Protein AF-A0A6M7XP86-F1 (afdb_monomer)

Radius of gyration: 26.56 Å; Cα contacts (8 Å, |Δi|>4): 144; chains: 1; bounding box: 104×29×24 Å

Solvent-accessible surface area (backbon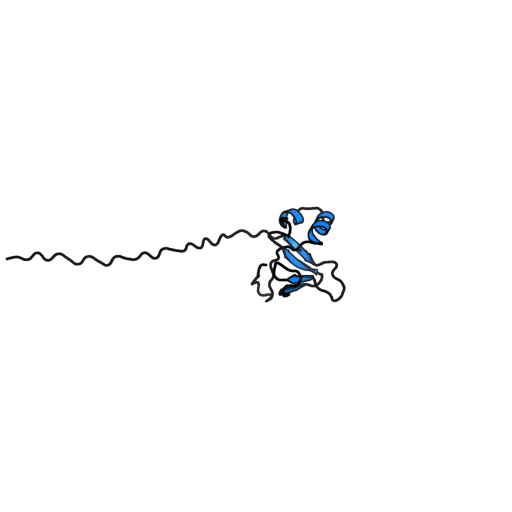e atoms only — not comparable to full-atom values): 7434 Å² total; per-residue (Å²): 141,81,89,81,88,81,77,94,77,80,93,83,86,91,77,94,73,87,77,86,74,73,73,75,79,67,82,77,70,66,43,82,43,66,40,68,91,57,60,90,96,45,54,56,69,41,44,39,70,94,42,97,83,39,64,72,70,43,74,40,44,65,71,41,73,40,48,33,30,66,45,24,66,93,78,42,48,42,66,68,40,68,76,43,60,69,71,58,32,54,65,61,49,74,86,44,58,64,35,41,58,42,46,80,80,75,74,80,66,61,45,77,75

Sequence (113 aa):
MTTVRSRIAATFAAASLTLVFAGQSHATVFAAWQVANVPFGDTLNVRKYPSGTSQKQAAHPNGTVLQITGRCTGGINVLEIANQPAWKQRQTVRYRWCEVWHDPAKNGAFVTG

pLDDT: mean 77.13, std 15.82, range [36.41, 94.88]

Foldseek 3Di:
DDDDDDDDDDDDDDDPDDDPPPPVPPVFDWDKDFDDDDDPPAFDFDADPDDPPHDTLDTHHGGDIWTFTADKPVGHGPVVLSPDPPVSNCVVPVPIDGKTFDDSPPPPPTDID

Secondary structure (DSSP, 8-state):
------------------------------EEEE---PPTT--EEEE-TT-TTSPEEEEE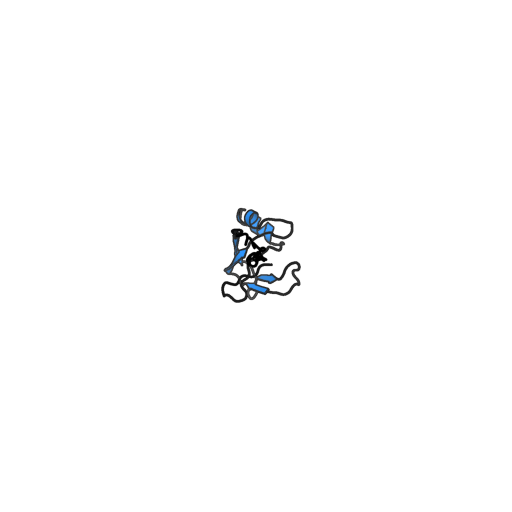-TTPEEEEEEEETTTEEHHHHHTS-HHHHHHHHTT--EEEEE-TTSSS--EE-

Nearest PDB structures (foldseek):
  6biq-assembly4_C  TM=8.344E-01  e=1.473E+00  Trichomonas vaginalis
  7aqh-assembly7_E  TM=7.523E-01  e=1.663E+00  Staphylococcus phage 2638A
  1ov3-assembly1_B  TM=5.645E-01  e=3.236E+00  Homo sapiens

Mean predicted aligned error: 12.68 Å

Structure (mmCIF, N/CA/C/O backbone):
data_AF-A0A6M7XP86-F1
#
_entry.id   AF-A0A6M7XP86-F1
#
loop_
_atom_site.group_PDB
_atom_site.id
_atom_site.type_symbol
_atom_site.label_atom_id
_atom_site.label_alt_id
_atom_site.label_comp_id
_atom_site.label_asym_id
_atom_site.label_entity_id
_atom_site.label_seq_id
_atom_site.pdbx_PDB_ins_code
_atom_site.Cartn_x
_atom_site.Cartn_y
_atom_site.Cartn_z
_atom_site.occupancy
_atom_site.B_iso_or_equiv
_atom_site.auth_seq_id
_atom_site.auth_comp_id
_atom_site.auth_asym_id
_atom_site.auth_atom_id
_atom_site.pdbx_PDB_model_num
ATOM 1 N N . MET A 1 1 ? 88.735 -3.314 -8.144 1.00 40.19 1 MET A N 1
ATOM 2 C CA . MET A 1 1 ? 88.349 -3.444 -6.720 1.00 40.19 1 MET A CA 1
ATOM 3 C C . MET A 1 1 ? 87.688 -2.129 -6.336 1.00 40.19 1 MET A C 1
ATOM 5 O O . MET A 1 1 ? 88.299 -1.109 -6.582 1.00 40.19 1 MET A O 1
ATOM 9 N N . THR A 1 2 ? 86.445 -2.034 -5.877 1.00 36.41 2 THR A N 1
ATOM 10 C CA . THR A 1 2 ? 85.590 -3.028 -5.227 1.00 36.41 2 THR A CA 1
ATOM 11 C C . THR A 1 2 ? 84.137 -2.597 -5.432 1.00 36.41 2 THR A C 1
ATOM 13 O O . THR A 1 2 ? 83.793 -1.427 -5.305 1.00 36.41 2 THR A O 1
ATOM 16 N N . THR A 1 3 ? 83.310 -3.567 -5.787 1.00 45.62 3 THR A N 1
ATOM 17 C CA . THR A 1 3 ? 81.854 -3.538 -5.925 1.00 45.62 3 THR A CA 1
ATOM 18 C C . THR A 1 3 ? 81.169 -3.010 -4.664 1.00 45.62 3 THR A C 1
ATOM 20 O O . THR A 1 3 ? 81.416 -3.527 -3.577 1.00 45.62 3 THR A O 1
ATOM 23 N N . VAL A 1 4 ? 80.219 -2.083 -4.809 1.00 52.50 4 VAL A N 1
ATOM 24 C CA . VAL A 1 4 ? 79.234 -1.793 -3.757 1.00 52.50 4 VAL A CA 1
ATOM 25 C C . VAL A 1 4 ? 77.887 -2.356 -4.203 1.00 52.50 4 VAL A C 1
ATOM 27 O O . VAL A 1 4 ? 77.194 -1.797 -5.048 1.00 52.50 4 VAL A O 1
ATOM 30 N N . ARG A 1 5 ? 77.553 -3.523 -3.642 1.00 56.88 5 ARG A N 1
ATOM 31 C CA . ARG A 1 5 ? 76.218 -4.132 -3.680 1.00 56.88 5 ARG A CA 1
ATOM 32 C C . ARG A 1 5 ? 75.275 -3.263 -2.850 1.00 56.88 5 ARG A C 1
ATOM 34 O O . ARG A 1 5 ? 75.507 -3.118 -1.651 1.00 56.88 5 ARG A O 1
ATOM 41 N N . SER A 1 6 ? 74.208 -2.745 -3.455 1.00 51.12 6 SER A N 1
ATOM 42 C CA . SER A 1 6 ? 73.108 -2.133 -2.705 1.00 51.12 6 SER A CA 1
ATOM 43 C C . SER A 1 6 ? 71.872 -3.026 -2.710 1.00 51.12 6 SER A C 1
ATOM 45 O O . SER A 1 6 ? 71.644 -3.818 -3.621 1.00 51.12 6 SER A O 1
ATOM 47 N N . ARG A 1 7 ? 71.170 -2.954 -1.587 1.00 54.22 7 ARG A N 1
ATOM 48 C CA . ARG A 1 7 ? 70.325 -3.978 -0.986 1.00 54.22 7 ARG A CA 1
ATOM 49 C C . ARG A 1 7 ? 68.908 -3.984 -1.560 1.00 54.22 7 ARG A C 1
ATOM 51 O O . ARG A 1 7 ? 68.389 -2.963 -1.991 1.00 54.22 7 ARG A O 1
ATOM 58 N N . ILE A 1 8 ? 68.306 -5.166 -1.474 1.00 59.19 8 ILE A N 1
ATOM 59 C CA . ILE A 1 8 ? 66.879 -5.470 -1.611 1.00 59.19 8 ILE A CA 1
ATOM 60 C C . ILE A 1 8 ? 66.038 -4.388 -0.915 1.00 59.19 8 ILE A C 1
ATOM 62 O O . ILE A 1 8 ? 66.238 -4.134 0.273 1.00 59.19 8 ILE A O 1
ATOM 66 N N . ALA A 1 9 ? 65.081 -3.799 -1.633 1.00 53.72 9 ALA A N 1
ATOM 67 C CA . ALA A 1 9 ? 64.008 -3.001 -1.051 1.00 53.72 9 ALA A CA 1
ATOM 68 C C . ALA A 1 9 ? 62.664 -3.540 -1.550 1.00 53.72 9 ALA A C 1
ATOM 70 O O . ALA A 1 9 ? 62.495 -3.867 -2.723 1.00 53.72 9 ALA A O 1
ATOM 71 N N . ALA A 1 10 ? 61.772 -3.719 -0.585 1.00 57.94 10 ALA A N 1
ATOM 72 C CA . ALA A 1 10 ? 60.601 -4.567 -0.616 1.00 57.94 10 ALA A CA 1
ATOM 73 C C . ALA A 1 10 ? 59.492 -4.107 -1.576 1.00 57.94 10 ALA A C 1
ATOM 75 O O . ALA A 1 10 ? 59.336 -2.931 -1.891 1.00 57.94 10 ALA A O 1
ATOM 76 N N . THR A 1 11 ? 58.703 -5.101 -1.974 1.00 53.88 11 THR A N 1
ATOM 77 C CA . THR A 1 11 ? 57.368 -5.054 -2.580 1.00 53.88 11 THR A CA 1
ATOM 78 C C . THR A 1 11 ? 56.502 -3.874 -2.130 1.00 53.88 11 THR A C 1
ATOM 80 O O . THR A 1 11 ? 56.149 -3.775 -0.955 1.00 53.88 11 THR A O 1
ATOM 83 N N . PHE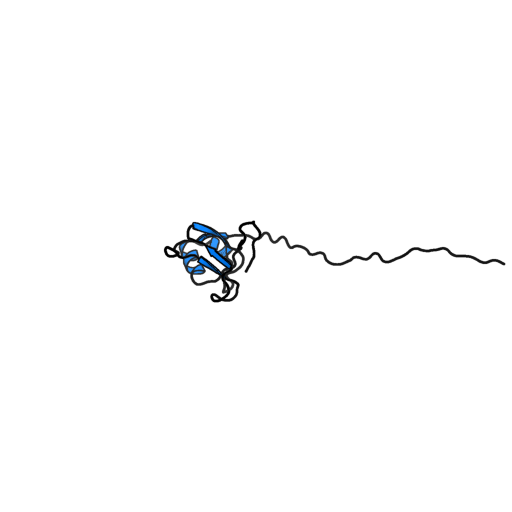 A 1 12 ? 56.051 -3.063 -3.087 1.00 54.19 12 PHE A N 1
ATOM 84 C CA . PHE A 1 12 ? 54.959 -2.107 -2.913 1.00 54.19 12 PHE A CA 1
ATOM 85 C C . PHE A 1 12 ? 53.822 -2.458 -3.872 1.00 54.19 12 PHE A C 1
ATOM 87 O O . PHE A 1 12 ? 54.021 -2.393 -5.080 1.00 54.19 12 PHE A O 1
ATOM 94 N N . ALA A 1 13 ? 52.657 -2.825 -3.324 1.00 51.50 13 ALA A N 1
ATOM 95 C CA . ALA A 1 13 ? 51.323 -2.410 -3.786 1.00 51.50 13 ALA A CA 1
ATOM 96 C C . ALA A 1 13 ? 50.228 -3.194 -3.033 1.00 51.50 13 ALA A C 1
ATOM 98 O O . ALA A 1 13 ? 49.585 -4.085 -3.581 1.00 51.50 13 ALA A O 1
ATOM 99 N N . ALA A 1 14 ? 49.998 -2.851 -1.764 1.00 59.94 14 ALA A N 1
ATOM 100 C CA . ALA A 1 14 ? 48.703 -3.087 -1.134 1.00 59.94 14 ALA A CA 1
ATOM 101 C C . ALA A 1 14 ? 47.910 -1.779 -1.231 1.00 59.94 14 ALA A C 1
ATOM 103 O O . ALA A 1 14 ? 48.180 -0.832 -0.497 1.00 59.94 14 ALA A O 1
ATOM 104 N N . ALA A 1 15 ? 46.969 -1.707 -2.170 1.00 54.59 15 ALA A N 1
ATOM 105 C CA . ALA A 1 15 ? 45.982 -0.634 -2.234 1.00 54.59 15 ALA A CA 1
ATOM 106 C C . ALA A 1 15 ? 44.635 -1.220 -2.671 1.00 54.59 15 ALA A C 1
ATOM 108 O O . ALA A 1 15 ? 44.143 -0.985 -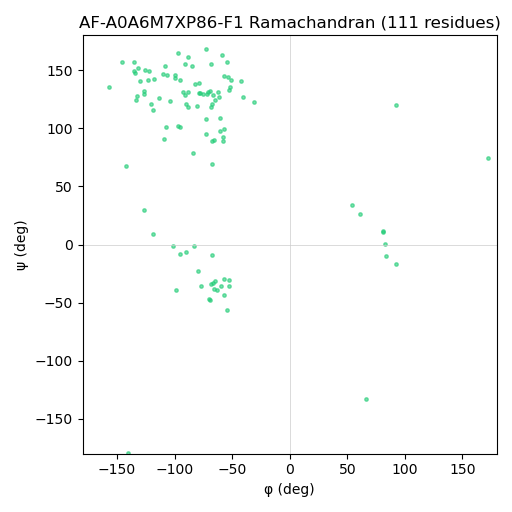3.770 1.00 54.59 15 ALA A O 1
ATOM 109 N N . SER A 1 16 ? 44.046 -2.031 -1.797 1.00 60.97 16 SER A N 1
ATOM 110 C CA . SER A 1 16 ? 42.624 -2.356 -1.832 1.00 60.97 16 SER A CA 1
ATOM 111 C C . SER A 1 16 ? 41.842 -1.125 -1.375 1.00 60.97 16 SER A C 1
ATOM 113 O O . SER A 1 16 ? 41.681 -0.885 -0.180 1.00 60.97 16 SER A O 1
ATOM 115 N N . LEU A 1 17 ? 41.391 -0.322 -2.334 1.00 61.12 17 LEU A N 1
ATOM 116 C CA . LEU A 1 17 ? 40.444 0.764 -2.123 1.00 61.12 17 LEU A CA 1
ATOM 117 C C . LEU A 1 17 ? 39.238 0.543 -3.029 1.00 61.12 17 LEU A C 1
ATOM 119 O O . LEU A 1 17 ? 39.398 0.193 -4.195 1.00 61.12 17 LEU A O 1
ATOM 123 N N . THR A 1 18 ? 38.066 0.855 -2.473 1.00 53.25 18 THR A N 1
ATOM 124 C CA . THR A 1 18 ? 36.709 0.844 -3.057 1.00 53.25 18 THR A CA 1
ATOM 125 C C . THR A 1 18 ? 35.985 -0.495 -2.823 1.00 53.25 18 THR A C 1
ATOM 127 O O . THR A 1 18 ? 36.484 -1.550 -3.177 1.00 53.25 18 THR A O 1
ATOM 130 N N . LEU A 1 19 ? 34.833 -0.568 -2.150 1.00 49.94 19 LEU A N 1
ATOM 131 C CA . LEU A 1 19 ? 33.786 0.426 -1.937 1.00 49.94 19 LEU A CA 1
ATOM 132 C C . LEU A 1 19 ? 33.364 0.498 -0.463 1.00 49.94 19 LEU A C 1
ATOM 134 O O . LEU A 1 19 ? 32.931 -0.493 0.125 1.00 49.94 19 LEU A O 1
ATOM 138 N N . VAL A 1 20 ? 33.375 1.710 0.095 1.00 52.16 20 VAL A N 1
ATOM 139 C CA . VAL A 1 20 ? 32.437 2.066 1.161 1.00 52.16 20 VAL A CA 1
ATOM 140 C C . VAL A 1 20 ? 31.054 2.042 0.513 1.00 52.16 20 VAL A C 1
ATOM 142 O O . VAL A 1 20 ? 30.588 3.041 -0.029 1.00 52.16 20 VAL A O 1
ATOM 145 N N . PHE A 1 21 ? 30.388 0.888 0.542 1.00 47.78 21 PHE A N 1
ATOM 146 C CA . PHE A 1 21 ? 28.937 0.910 0.593 1.00 47.78 21 PHE A CA 1
ATOM 147 C C . PHE A 1 21 ? 28.608 1.482 1.964 1.00 47.78 21 PHE A C 1
ATOM 149 O O . PHE A 1 21 ? 28.507 0.762 2.955 1.00 47.78 21 PHE A O 1
ATOM 156 N N . ALA A 1 22 ? 28.497 2.808 2.024 1.00 46.16 22 ALA A N 1
ATOM 157 C CA . ALA A 1 22 ? 27.657 3.442 3.012 1.00 46.16 22 ALA A CA 1
ATOM 158 C C . ALA A 1 22 ? 26.268 2.853 2.767 1.00 46.16 22 ALA A C 1
ATOM 160 O O . ALA A 1 22 ? 25.509 3.344 1.933 1.00 46.16 22 ALA A O 1
ATOM 161 N N . GLY A 1 23 ? 25.979 1.728 3.426 1.00 43.56 23 GLY A N 1
ATOM 162 C CA . GLY A 1 23 ? 24.624 1.295 3.670 1.00 43.56 23 GLY A CA 1
ATOM 163 C C . GLY A 1 23 ? 24.011 2.450 4.426 1.00 43.56 23 GLY A C 1
ATOM 164 O O . GLY A 1 23 ? 24.223 2.587 5.627 1.00 43.56 23 GLY A O 1
ATOM 165 N N . GLN A 1 24 ? 23.380 3.360 3.689 1.00 40.00 24 GLN A N 1
ATOM 166 C CA . GLN A 1 24 ? 22.590 4.409 4.278 1.00 40.00 24 GLN A CA 1
ATOM 167 C C . GLN A 1 24 ? 21.500 3.664 5.036 1.00 40.00 24 GLN A C 1
ATOM 169 O O . GLN A 1 24 ? 20.537 3.177 4.446 1.00 40.00 24 GLN A O 1
ATOM 174 N N . SER A 1 25 ? 21.703 3.498 6.338 1.00 42.19 25 SER A N 1
ATOM 175 C CA . SER A 1 25 ? 20.693 3.093 7.295 1.00 42.19 25 SER A CA 1
ATOM 176 C C . SER A 1 25 ? 19.692 4.239 7.380 1.00 42.19 25 SER A C 1
ATOM 178 O O . SER A 1 25 ? 19.622 4.979 8.357 1.00 42.19 25 SER A O 1
ATOM 180 N N . HIS A 1 26 ? 18.938 4.435 6.296 1.00 48.62 26 HIS A N 1
ATOM 181 C CA . HIS A 1 26 ? 17.721 5.218 6.327 1.00 48.62 26 HIS A CA 1
ATOM 182 C C . HIS A 1 26 ? 16.833 4.491 7.321 1.00 48.62 26 HIS A C 1
ATOM 184 O O . HIS A 1 26 ? 16.396 3.373 7.056 1.00 48.62 26 HIS A O 1
ATOM 190 N N . ALA A 1 27 ? 16.623 5.083 8.494 1.00 52.81 27 ALA A N 1
ATOM 191 C CA . ALA A 1 27 ? 15.545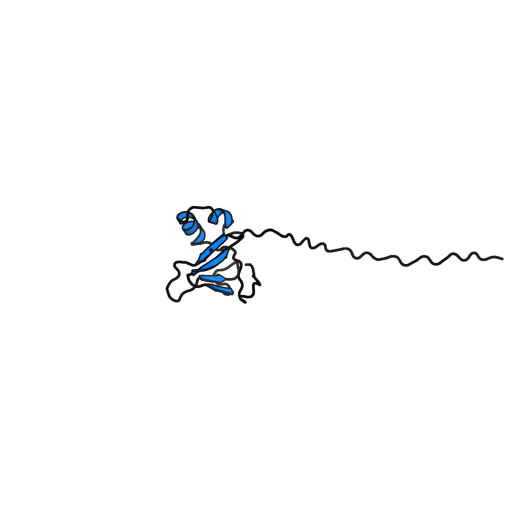 4.663 9.365 1.00 52.81 27 ALA A CA 1
ATOM 192 C C . ALA A 1 27 ? 14.258 4.797 8.543 1.00 52.81 27 ALA A C 1
ATOM 194 O O . ALA A 1 27 ? 13.756 5.900 8.322 1.00 52.81 27 ALA A O 1
ATOM 195 N N . THR A 1 28 ? 13.778 3.688 7.989 1.00 61.28 28 THR A N 1
ATOM 196 C CA . THR A 1 28 ? 12.553 3.677 7.204 1.00 61.28 28 THR A CA 1
ATOM 197 C C . THR A 1 28 ? 11.409 3.846 8.182 1.00 61.28 28 THR A C 1
ATOM 199 O O . THR A 1 28 ? 11.118 2.955 8.978 1.00 61.28 28 THR A O 1
ATOM 202 N N . VAL A 1 29 ? 10.790 5.021 8.169 1.00 72.25 29 VAL A N 1
ATOM 203 C CA . VAL A 1 29 ? 9.580 5.255 8.949 1.00 72.25 29 VAL A CA 1
ATOM 204 C C . VAL A 1 29 ? 8.430 4.547 8.233 1.00 72.25 29 VAL A C 1
ATOM 206 O O . VAL A 1 29 ? 8.246 4.697 7.019 1.00 72.25 29 VAL A O 1
ATOM 209 N N . PHE A 1 30 ? 7.674 3.757 8.990 1.00 78.81 30 PHE A N 1
ATOM 210 C CA . PHE A 1 30 ? 6.511 3.025 8.504 1.00 78.81 30 PHE A CA 1
ATOM 211 C C . PHE A 1 30 ? 5.232 3.616 9.073 1.00 78.81 30 PHE A C 1
ATOM 213 O O . PHE A 1 30 ? 5.189 4.055 10.223 1.00 78.81 30 PHE A O 1
ATOM 220 N N . ALA A 1 31 ? 4.172 3.561 8.276 1.00 83.31 31 ALA A N 1
ATOM 221 C CA . ALA A 1 31 ? 2.816 3.700 8.767 1.00 83.31 31 ALA A CA 1
ATOM 222 C C . ALA A 1 31 ? 2.160 2.316 8.792 1.00 83.31 31 ALA A C 1
ATOM 224 O O . ALA A 1 31 ? 2.072 1.644 7.761 1.00 83.31 31 ALA A O 1
ATOM 225 N N . ALA A 1 32 ? 1.670 1.906 9.962 1.00 85.69 32 ALA A N 1
ATOM 226 C CA . ALA A 1 32 ? 0.913 0.671 10.111 1.00 85.69 32 ALA A CA 1
ATOM 227 C C . ALA A 1 32 ? -0.546 0.895 9.685 1.00 85.69 32 ALA A C 1
ATOM 229 O O . ALA A 1 32 ? -1.243 1.725 10.267 1.00 85.69 32 ALA A O 1
ATOM 230 N N . TRP A 1 33 ? -1.008 0.171 8.664 1.00 85.50 33 TRP A N 1
ATOM 231 C CA . TRP A 1 33 ? -2.367 0.285 8.122 1.00 85.50 33 TRP A CA 1
ATOM 232 C C . TRP A 1 33 ? -3.045 -1.075 8.087 1.00 85.50 33 TRP A C 1
ATOM 234 O O . TRP A 1 33 ? -2.502 -2.033 7.546 1.00 85.50 33 TRP A O 1
ATOM 244 N N . GLN A 1 34 ? -4.260 -1.165 8.616 1.00 88.88 34 GLN A N 1
ATOM 245 C CA . GLN A 1 34 ? -5.035 -2.399 8.574 1.00 88.88 34 GLN A CA 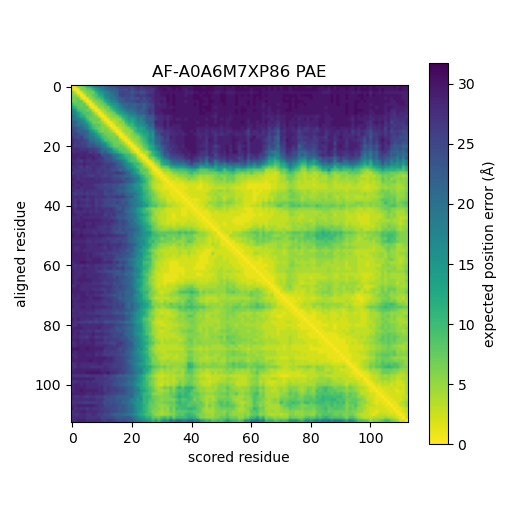1
ATOM 246 C C . GLN A 1 34 ? -5.863 -2.481 7.286 1.00 88.88 34 GLN A C 1
ATOM 248 O O . GLN A 1 34 ? -6.598 -1.553 6.945 1.00 88.88 34 GLN A O 1
ATOM 253 N N . VAL A 1 35 ? -5.791 -3.618 6.593 1.00 89.50 35 VAL A N 1
ATOM 254 C CA . VAL A 1 35 ? -6.674 -3.931 5.464 1.00 89.50 35 VAL A CA 1
ATOM 255 C C . VAL A 1 35 ? -8.108 -4.048 5.975 1.00 89.50 35 VAL A C 1
ATOM 257 O O . VAL A 1 35 ? -8.395 -4.838 6.877 1.00 89.50 35 VAL A O 1
ATOM 260 N N . ALA A 1 36 ? -9.011 -3.265 5.390 1.00 90.31 36 ALA A N 1
ATOM 261 C CA . ALA A 1 36 ? -10.416 -3.222 5.771 1.00 90.31 36 ALA A CA 1
ATOM 262 C C . ALA A 1 36 ? -11.318 -2.970 4.557 1.00 90.31 36 ALA A C 1
ATOM 264 O O . ALA A 1 36 ? -10.905 -2.347 3.578 1.00 90.31 36 ALA A O 1
ATOM 265 N N . ASN A 1 37 ? -12.588 -3.366 4.674 1.00 90.06 37 ASN A N 1
ATOM 266 C CA . ASN A 1 37 ? -13.638 -3.168 3.666 1.00 90.06 37 ASN A CA 1
ATOM 267 C C . ASN A 1 37 ? -13.372 -3.844 2.309 1.00 90.06 37 ASN A C 1
ATOM 269 O O . ASN A 1 37 ? -13.892 -3.396 1.288 1.00 90.06 37 ASN A O 1
ATOM 273 N N . VAL A 1 38 ? -12.582 -4.918 2.289 1.00 90.75 38 VAL A N 1
ATOM 274 C CA . VAL A 1 38 ? -12.511 -5.826 1.138 1.00 90.75 38 VAL A CA 1
ATOM 275 C C . VAL A 1 38 ? -13.740 -6.757 1.168 1.00 90.75 38 VAL A C 1
ATOM 277 O O . VAL A 1 38 ? -14.114 -7.173 2.271 1.00 90.75 38 VAL A O 1
ATOM 280 N N . PRO A 1 39 ? -14.395 -7.067 0.027 1.00 94.88 39 PRO A N 1
ATOM 281 C CA . PRO A 1 39 ? -15.526 -7.998 -0.016 1.00 94.88 39 PRO A CA 1
ATOM 282 C C . PRO A 1 39 ? -15.215 -9.369 0.601 1.00 94.88 39 PRO A C 1
ATOM 284 O O . PRO A 1 39 ? -14.060 -9.786 0.698 1.00 94.88 39 PRO A O 1
ATOM 287 N N . PHE A 1 40 ? -16.255 -10.084 1.033 1.00 92.38 40 PHE A N 1
ATOM 288 C CA . PHE A 1 40 ? -16.087 -11.428 1.585 1.00 92.38 40 PHE A CA 1
ATOM 289 C C . PHE A 1 40 ? -15.513 -12.382 0.527 1.00 92.38 40 PHE A C 1
ATOM 291 O O . PHE A 1 40 ? -16.011 -12.433 -0.593 1.00 92.38 40 PHE A O 1
ATOM 298 N N . GLY A 1 41 ? -14.473 -13.133 0.898 1.00 90.62 41 GLY A N 1
ATOM 299 C CA . GLY A 1 41 ? -13.739 -14.015 -0.016 1.00 90.62 41 GLY A CA 1
ATOM 300 C C . GLY A 1 41 ? -12.658 -13.315 -0.850 1.00 90.62 41 GLY A C 1
ATOM 301 O O . GLY A 1 41 ? -11.837 -14.004 -1.451 1.00 90.62 41 GLY A O 1
ATOM 302 N N . ASP A 1 42 ? -12.598 -11.980 -0.833 1.00 94.81 42 ASP A N 1
ATOM 303 C CA . ASP A 1 42 ? -11.596 -11.198 -1.558 1.00 94.81 42 ASP A CA 1
ATOM 304 C C . ASP A 1 42 ? -10.406 -10.785 -0.672 1.00 94.81 42 ASP A C 1
ATOM 306 O O . ASP A 1 42 ? -10.438 -10.810 0.562 1.00 94.81 42 ASP A O 1
ATOM 310 N N . THR A 1 43 ? -9.327 -10.348 -1.329 1.00 93.12 43 THR A N 1
ATOM 311 C CA . THR A 1 43 ? -8.095 -9.858 -0.692 1.00 93.12 43 THR A CA 1
ATOM 312 C C . THR A 1 43 ? -7.592 -8.576 -1.350 1.00 93.12 43 THR A C 1
ATOM 314 O O . THR A 1 43 ? -7.689 -8.420 -2.571 1.00 93.12 43 THR A O 1
ATOM 317 N N . LEU A 1 44 ? -6.943 -7.705 -0.576 1.00 89.19 44 LEU A N 1
ATOM 318 C CA . LEU A 1 44 ? -6.124 -6.627 -1.121 1.00 89.19 44 LEU A CA 1
ATOM 319 C C . LEU A 1 44 ? -4.877 -7.230 -1.785 1.00 89.19 44 LEU A C 1
ATOM 321 O O . LEU A 1 44 ? -4.069 -7.882 -1.126 1.00 89.19 44 LEU A O 1
ATOM 325 N N . ASN A 1 45 ? -4.720 -7.016 -3.091 1.00 89.44 45 ASN A N 1
ATOM 326 C CA . ASN A 1 45 ? -3.572 -7.524 -3.841 1.00 89.44 45 ASN A CA 1
ATOM 327 C C . ASN A 1 45 ? -2.443 -6.486 -3.852 1.00 89.44 45 ASN A C 1
ATOM 329 O O . ASN A 1 45 ? -2.668 -5.353 -4.278 1.00 89.44 45 ASN A O 1
ATOM 333 N N . VAL A 1 46 ? -1.231 -6.896 -3.481 1.00 87.06 46 VAL A N 1
ATOM 334 C CA . VAL A 1 46 ? -0.004 -6.117 -3.714 1.00 87.06 46 VAL A CA 1
ATOM 335 C C . VAL A 1 46 ? 0.590 -6.564 -5.041 1.00 87.06 46 VAL A C 1
ATOM 337 O O . VAL A 1 46 ? 0.709 -7.765 -5.310 1.00 87.06 46 VAL A O 1
ATOM 340 N N . ARG A 1 47 ? 0.934 -5.605 -5.898 1.00 87.62 47 ARG A N 1
ATOM 341 C CA . ARG A 1 47 ? 1.456 -5.859 -7.242 1.00 87.62 47 ARG A CA 1
ATOM 342 C C . ARG A 1 47 ? 2.699 -5.029 -7.481 1.00 87.62 47 ARG A C 1
ATOM 344 O O . ARG A 1 47 ? 2.805 -3.929 -6.956 1.00 87.62 47 ARG A O 1
ATOM 351 N N . LYS A 1 48 ? 3.564 -5.545 -8.349 1.00 85.00 48 LYS A N 1
ATOM 352 C CA . LYS A 1 48 ? 4.796 -4.873 -8.753 1.00 85.00 48 LYS A CA 1
ATOM 353 C C . LYS A 1 48 ? 4.505 -3.530 -9.439 1.00 85.00 48 LYS A C 1
ATOM 355 O O . LYS A 1 48 ? 3.766 -3.493 -10.431 1.00 85.00 48 LYS A O 1
ATOM 360 N N . TYR A 1 49 ? 5.119 -2.449 -8.964 1.00 76.62 49 TYR A N 1
ATOM 361 C CA . TYR A 1 49 ? 5.091 -1.140 -9.634 1.00 76.62 49 TYR A CA 1
ATOM 362 C C . TYR A 1 49 ? 5.563 -1.249 -11.110 1.00 76.62 49 TYR A C 1
ATOM 364 O O . TYR A 1 49 ? 6.460 -2.052 -11.388 1.00 76.62 49 TYR A O 1
ATOM 372 N N . PRO A 1 50 ? 5.008 -0.494 -12.093 1.00 77.94 50 PRO A N 1
ATOM 373 C CA . PRO A 1 50 ? 4.100 0.661 -11.980 1.00 77.94 50 PRO A CA 1
ATOM 374 C C . PRO A 1 50 ? 2.606 0.411 -12.225 1.00 77.94 50 PRO A C 1
ATOM 376 O O . PRO A 1 50 ? 1.826 1.359 -12.170 1.00 77.94 50 PRO A O 1
ATOM 379 N N . SER A 1 51 ? 2.183 -0.811 -12.558 1.00 77.31 51 SER A N 1
ATOM 380 C CA . SER A 1 51 ? 0.836 -1.048 -13.094 1.00 77.31 51 SER A CA 1
ATOM 381 C C . SER A 1 51 ? -0.028 -1.945 -12.216 1.00 77.31 51 SER A C 1
ATOM 383 O O . SER A 1 51 ? 0.409 -2.983 -11.724 1.00 77.31 51 SER A O 1
ATOM 385 N N . GLY A 1 52 ? -1.323 -1.625 -12.142 1.00 79.25 52 GLY A N 1
ATOM 386 C CA . GLY A 1 52 ? -2.327 -2.494 -11.519 1.00 79.25 52 GLY A CA 1
ATOM 387 C C . GLY A 1 52 ? -2.597 -3.803 -12.253 1.00 79.25 52 GLY A C 1
ATOM 388 O O . GLY A 1 52 ? -3.258 -4.685 -11.708 1.00 79.25 52 GLY A O 1
ATOM 389 N N . THR A 1 53 ? -2.054 -3.955 -13.459 1.00 85.44 53 THR A N 1
ATOM 390 C CA . THR A 1 53 ? -2.091 -5.211 -14.221 1.00 85.44 53 THR A CA 1
ATOM 391 C C . THR A 1 53 ? -0.833 -6.060 -14.033 1.00 85.44 53 THR A C 1
ATOM 393 O O . THR A 1 53 ? -0.832 -7.223 -14.430 1.00 85.44 53 THR A O 1
ATOM 396 N N . SER A 1 54 ? 0.207 -5.535 -13.370 1.00 87.31 54 SER A N 1
ATOM 397 C CA . SER A 1 54 ? 1.438 -6.271 -13.065 1.00 87.31 54 SER A CA 1
ATOM 398 C C . SER A 1 54 ? 1.182 -7.522 -12.223 1.00 87.31 54 SER A C 1
ATOM 400 O O . SER A 1 54 ? 0.149 -7.658 -11.561 1.00 87.31 54 SER A O 1
ATOM 402 N N . GLN A 1 55 ? 2.166 -8.422 -12.194 1.00 88.38 55 GLN A N 1
ATOM 403 C CA . GLN A 1 55 ? 2.129 -9.633 -11.377 1.00 88.38 55 GLN A CA 1
ATOM 404 C C . GLN A 1 55 ? 1.800 -9.328 -9.908 1.00 88.38 55 GLN A C 1
ATOM 406 O O . GLN A 1 55 ? 2.348 -8.399 -9.306 1.00 88.38 55 GLN A O 1
ATOM 411 N N . LYS A 1 56 ? 0.903 -10.141 -9.339 1.00 88.31 56 LYS A N 1
ATOM 412 C CA . LYS A 1 56 ? 0.600 -10.136 -7.906 1.00 88.31 56 LYS A CA 1
ATOM 413 C C . LYS A 1 56 ? 1.783 -10.735 -7.154 1.00 88.31 56 LYS A C 1
ATOM 415 O O . LYS A 1 56 ? 2.247 -11.807 -7.523 1.00 88.31 56 LYS A O 1
ATOM 420 N N . GLN A 1 57 ? 2.250 -10.037 -6.129 1.00 85.88 57 GLN A N 1
ATOM 421 C CA . GLN A 1 57 ? 3.275 -10.529 -5.206 1.00 85.88 57 GLN A CA 1
ATOM 422 C C . GLN A 1 57 ? 2.620 -11.053 -3.924 1.00 85.88 57 GLN A C 1
ATOM 424 O O . GLN A 1 57 ? 2.974 -12.120 -3.437 1.00 85.88 57 GLN A O 1
ATOM 429 N N . ALA A 1 58 ? 1.582 -10.350 -3.457 1.00 87.56 58 ALA A N 1
ATOM 430 C CA . ALA A 1 58 ? 0.862 -10.664 -2.230 1.00 87.56 58 ALA A CA 1
ATOM 431 C C . ALA A 1 58 ? -0.648 -10.586 -2.398 1.00 87.56 58 ALA A C 1
ATOM 433 O O . ALA A 1 58 ? -1.163 -9.807 -3.206 1.00 87.56 58 ALA A O 1
ATOM 434 N N . ALA A 1 59 ? -1.344 -11.288 -1.513 1.00 90.19 59 ALA A N 1
ATOM 435 C CA . ALA A 1 59 ? -2.767 -11.139 -1.270 1.00 90.19 59 ALA A CA 1
ATOM 436 C C . ALA A 1 59 ? -3.008 -11.089 0.246 1.00 90.19 59 ALA A C 1
ATOM 438 O O . ALA A 1 59 ? -2.593 -11.992 0.973 1.00 90.19 59 ALA A O 1
ATOM 439 N N . HIS A 1 60 ? -3.662 -10.029 0.721 1.00 89.00 60 HIS A N 1
ATOM 440 C CA . HIS A 1 60 ? -3.912 -9.790 2.141 1.00 89.00 60 HIS A CA 1
ATOM 441 C C . HIS A 1 60 ? -5.420 -9.699 2.428 1.00 89.00 60 HIS A C 1
ATOM 443 O O . HIS A 1 60 ? -6.091 -8.834 1.857 1.00 89.00 60 HIS A O 1
ATOM 449 N N . PRO A 1 61 ? -5.986 -10.562 3.291 1.00 93.00 61 PRO A N 1
ATOM 450 C CA . PRO A 1 61 ? -7.384 -10.455 3.703 1.00 93.00 61 PRO A CA 1
ATOM 451 C C . PRO A 1 61 ? -7.607 -9.267 4.654 1.00 93.00 61 PRO A C 1
ATOM 453 O O . PRO A 1 61 ? -6.652 -8.698 5.199 1.00 93.00 61 PRO A O 1
ATOM 456 N N . ASN A 1 62 ? -8.880 -8.931 4.898 1.00 93.94 62 ASN A N 1
ATOM 457 C CA . ASN A 1 62 ? -9.265 -8.000 5.966 1.00 93.94 62 ASN A CA 1
ATOM 458 C C . ASN A 1 62 ? -8.621 -8.406 7.305 1.00 93.94 62 ASN A C 1
ATOM 460 O O . ASN A 1 62 ? -8.530 -9.588 7.626 1.00 93.94 62 ASN A O 1
ATOM 464 N N . GLY A 1 63 ? -8.189 -7.419 8.089 1.00 91.19 63 GLY A N 1
ATOM 465 C CA . GLY A 1 63 ? -7.505 -7.637 9.367 1.00 91.19 63 GLY A CA 1
ATOM 466 C C . GLY A 1 63 ? -5.981 -7.681 9.276 1.00 91.19 63 GLY A C 1
ATOM 467 O O . GLY A 1 63 ? -5.316 -7.489 10.289 1.00 91.19 63 GLY A O 1
ATOM 468 N N . THR A 1 64 ? -5.409 -7.858 8.081 1.00 90.75 64 THR A N 1
ATOM 469 C CA . THR A 1 64 ? -3.949 -7.821 7.914 1.00 90.75 64 THR A CA 1
ATOM 470 C C . THR A 1 64 ? -3.419 -6.415 8.189 1.00 90.75 64 THR A C 1
ATOM 472 O O . THR A 1 64 ? -3.896 -5.457 7.583 1.00 90.75 64 THR A O 1
ATOM 475 N N . VAL A 1 65 ? -2.415 -6.286 9.057 1.00 88.25 65 VAL A N 1
ATOM 476 C CA . VAL A 1 65 ? -1.691 -5.025 9.268 1.00 88.25 65 VAL A CA 1
ATOM 477 C C . VAL A 1 65 ? -0.508 -4.963 8.306 1.00 88.25 65 VAL A C 1
ATOM 479 O O . VAL A 1 65 ? 0.359 -5.833 8.319 1.00 88.25 65 VAL A O 1
ATOM 482 N N . LEU A 1 66 ? -0.485 -3.933 7.468 1.00 86.19 66 LEU A N 1
ATOM 483 C CA . LEU A 1 66 ? 0.565 -3.656 6.497 1.00 86.19 66 LEU A CA 1
ATOM 484 C C . LEU A 1 66 ? 1.512 -2.587 7.027 1.00 86.19 66 LEU A C 1
ATOM 486 O O . LEU A 1 66 ? 1.075 -1.616 7.645 1.00 86.19 66 LEU A O 1
ATOM 490 N N . GLN A 1 67 ? 2.797 -2.747 6.721 1.00 84.75 67 GLN A N 1
ATOM 491 C CA . GLN A 1 67 ? 3.817 -1.722 6.924 1.00 84.75 67 GLN A CA 1
ATOM 492 C C . GLN A 1 67 ? 3.988 -0.961 5.604 1.00 84.75 67 GLN A C 1
ATOM 494 O O . GLN A 1 67 ? 4.595 -1.458 4.653 1.00 84.75 67 GLN A O 1
ATOM 499 N N . ILE A 1 68 ? 3.381 0.221 5.520 1.00 84.75 68 ILE A N 1
ATOM 500 C CA . ILE A 1 68 ? 3.421 1.080 4.329 1.00 84.75 68 ILE A CA 1
ATOM 501 C C . ILE A 1 68 ? 4.542 2.110 4.509 1.00 84.75 68 ILE A C 1
ATOM 503 O O . ILE A 1 68 ? 4.740 2.620 5.613 1.00 84.75 68 ILE A O 1
ATOM 507 N N . THR A 1 69 ? 5.279 2.433 3.446 1.00 83.44 69 THR A N 1
ATOM 508 C CA . THR A 1 69 ? 6.359 3.431 3.492 1.00 83.44 69 THR A CA 1
ATOM 509 C C . THR A 1 69 ? 6.389 4.297 2.232 1.00 83.44 69 THR A C 1
ATOM 511 O O . THR A 1 69 ? 5.565 4.142 1.336 1.00 83.44 69 THR A O 1
ATOM 514 N N . GLY A 1 70 ? 7.338 5.230 2.177 1.00 83.69 70 GLY A N 1
ATOM 515 C CA . GLY A 1 70 ? 7.689 5.944 0.957 1.00 83.69 70 GLY A CA 1
ATOM 516 C C . GLY A 1 70 ? 6.586 6.856 0.430 1.00 83.69 70 GLY A C 1
ATOM 517 O O . GLY A 1 70 ? 6.032 7.684 1.165 1.00 83.69 70 GLY A O 1
ATOM 518 N N . ARG A 1 71 ? 6.319 6.762 -0.877 1.00 86.69 71 ARG A N 1
ATOM 519 C CA . ARG A 1 71 ? 5.382 7.647 -1.578 1.00 86.69 71 ARG A CA 1
ATOM 520 C C . ARG A 1 71 ? 4.256 6.891 -2.260 1.00 86.69 71 ARG A C 1
ATOM 522 O O . ARG A 1 71 ? 4.404 5.780 -2.758 1.00 86.69 71 ARG A O 1
ATOM 529 N N . CYS A 1 72 ? 3.119 7.563 -2.330 1.00 86.38 72 CYS A N 1
ATOM 530 C CA . CYS A 1 72 ? 2.045 7.200 -3.221 1.00 86.38 72 CYS A CA 1
ATOM 531 C C . CYS A 1 72 ? 2.192 7.925 -4.566 1.00 86.38 72 CYS A C 1
ATOM 533 O O . CYS A 1 72 ? 2.761 9.017 -4.659 1.00 86.38 72 CYS A O 1
ATOM 535 N N . THR A 1 73 ? 1.623 7.336 -5.618 1.00 84.69 73 THR A N 1
ATOM 536 C CA . THR A 1 73 ? 1.425 7.991 -6.922 1.00 84.69 73 THR A CA 1
ATOM 537 C C . THR A 1 73 ? 0.934 9.432 -6.768 1.00 84.69 73 THR A C 1
ATOM 539 O O . THR A 1 73 ? 0.127 9.745 -5.892 1.00 84.69 73 THR A O 1
ATOM 542 N N . GLY A 1 74 ? 1.443 10.326 -7.617 1.00 82.69 74 GLY A N 1
ATOM 543 C CA . GLY A 1 74 ? 1.220 11.767 -7.471 1.00 82.69 74 GLY A CA 1
ATOM 544 C C . GLY A 1 74 ? 2.138 12.452 -6.450 1.00 82.69 74 GLY A C 1
ATOM 545 O O . GLY A 1 74 ? 1.896 13.605 -6.121 1.00 82.69 74 GLY A O 1
ATOM 546 N N . GLY A 1 75 ? 3.180 11.769 -5.957 1.00 85.25 75 GLY A N 1
ATOM 547 C CA . GLY A 1 75 ? 4.236 12.365 -5.127 1.00 85.25 75 GLY A CA 1
ATOM 548 C C . GLY A 1 75 ? 3.883 12.540 -3.648 1.00 85.25 75 GLY A C 1
ATOM 549 O O . GLY A 1 75 ? 4.622 13.203 -2.927 1.00 85.25 75 GLY A O 1
ATOM 550 N N . ILE A 1 76 ? 2.781 11.948 -3.188 1.00 87.06 76 ILE A N 1
ATOM 551 C CA . ILE A 1 76 ? 2.269 12.115 -1.822 1.00 87.06 76 ILE A CA 1
ATOM 552 C C . ILE A 1 76 ? 3.082 11.247 -0.860 1.00 87.06 76 ILE A C 1
ATOM 554 O O . ILE A 1 76 ? 3.253 10.057 -1.110 1.00 87.06 76 ILE A O 1
ATOM 558 N N . ASN A 1 77 ? 3.559 11.806 0.251 1.00 89.75 77 ASN A N 1
ATOM 559 C CA . ASN A 1 77 ? 4.281 11.040 1.267 1.00 89.75 77 ASN A CA 1
ATOM 560 C C . ASN A 1 77 ? 3.306 10.247 2.154 1.00 89.75 77 ASN A C 1
ATOM 562 O O . ASN A 1 77 ? 2.356 10.809 2.696 1.00 89.75 77 ASN A O 1
ATOM 566 N N . VAL A 1 78 ? 3.552 8.948 2.347 1.00 88.12 78 VAL A N 1
ATOM 567 C CA . VAL A 1 78 ? 2.694 8.076 3.171 1.00 88.12 78 VAL A CA 1
ATOM 568 C C . VAL A 1 78 ? 2.590 8.564 4.618 1.00 88.12 78 VAL A C 1
ATOM 570 O O . VAL A 1 78 ? 1.517 8.488 5.218 1.00 88.12 78 VAL A O 1
ATOM 573 N N . LEU A 1 79 ? 3.666 9.120 5.174 1.00 88.50 79 LEU A N 1
ATOM 574 C CA . LEU A 1 79 ? 3.685 9.627 6.549 1.00 88.50 79 LEU A CA 1
ATOM 575 C C . LEU A 1 79 ? 2.804 10.869 6.712 1.00 88.50 79 LEU A C 1
ATOM 577 O O . LEU A 1 79 ? 2.160 11.047 7.743 1.00 88.50 79 LE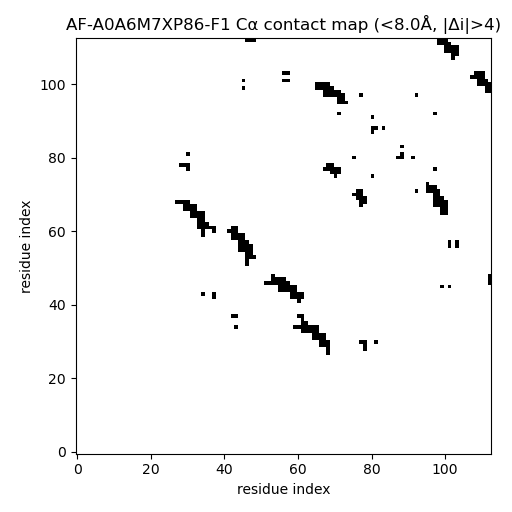U A O 1
ATOM 581 N N . GLU A 1 80 ? 2.720 11.711 5.683 1.00 88.38 80 GLU A N 1
ATOM 582 C CA . GLU A 1 80 ? 1.809 12.858 5.685 1.00 88.38 80 GLU A CA 1
ATOM 583 C C . GLU A 1 80 ? 0.350 12.410 5.665 1.00 88.38 80 GLU A C 1
ATOM 585 O O . GLU A 1 80 ? -0.491 13.068 6.271 1.00 88.38 80 GLU A O 1
ATOM 590 N N . ILE A 1 81 ? 0.040 11.291 5.002 1.00 88.62 81 ILE A N 1
ATOM 591 C CA . ILE A 1 81 ? -1.301 10.700 5.026 1.00 88.62 81 ILE A CA 1
ATOM 592 C C . ILE A 1 81 ? -1.589 10.145 6.422 1.00 88.62 81 ILE A C 1
ATOM 594 O O . ILE A 1 81 ? -2.633 10.452 6.985 1.00 88.62 81 ILE A O 1
ATOM 598 N N . ALA A 1 82 ? -0.666 9.377 7.006 1.00 87.56 82 ALA A N 1
ATOM 599 C CA . ALA A 1 82 ? -0.857 8.732 8.307 1.00 87.56 82 ALA A CA 1
ATOM 600 C C . ALA A 1 82 ? -1.188 9.722 9.441 1.00 87.56 82 ALA A C 1
ATOM 602 O O . ALA A 1 82 ? -1.931 9.383 10.359 1.00 87.56 82 ALA A O 1
ATOM 603 N N . ASN A 1 83 ? -0.694 10.958 9.343 1.00 87.50 83 ASN A N 1
ATOM 604 C CA . ASN A 1 83 ? -0.951 12.023 10.315 1.00 87.50 83 ASN A CA 1
ATOM 605 C C . ASN A 1 83 ? -2.280 12.777 10.099 1.00 87.50 83 ASN A C 1
ATOM 607 O O . ASN A 1 83 ? -2.605 13.691 10.855 1.00 87.50 83 ASN A O 1
ATOM 611 N N . GLN A 1 84 ? -3.061 12.442 9.069 1.00 89.94 84 GLN A N 1
ATOM 612 C CA . GLN A 1 84 ? -4.341 13.097 8.786 1.00 89.94 84 GLN A CA 1
ATOM 613 C C . GLN A 1 84 ? -5.512 12.432 9.522 1.00 89.94 84 GLN A C 1
ATOM 615 O O . GLN A 1 84 ? -5.436 11.259 9.882 1.00 89.94 84 GLN A O 1
ATOM 620 N N . PRO A 1 85 ? -6.657 13.119 9.674 1.00 92.44 85 PRO A N 1
ATOM 621 C CA . PRO A 1 85 ? -7.892 12.483 10.125 1.00 92.44 85 PRO A CA 1
ATOM 622 C C . PRO A 1 85 ? -8.307 11.313 9.218 1.00 92.44 85 PRO A C 1
ATOM 624 O O . PRO A 1 85 ? -8.170 11.392 7.995 1.00 92.44 85 PRO A O 1
ATOM 627 N N . ALA A 1 86 ? -8.897 10.262 9.795 1.00 88.19 86 ALA A N 1
ATOM 628 C CA . ALA A 1 86 ? -9.219 9.009 9.098 1.00 88.19 86 ALA A CA 1
ATOM 629 C C . ALA A 1 86 ? -10.038 9.185 7.800 1.00 88.19 86 ALA A C 1
ATOM 631 O O . ALA A 1 86 ? -9.812 8.480 6.814 1.00 88.19 86 ALA A O 1
ATOM 632 N N . TRP A 1 87 ? -10.966 10.148 7.758 1.00 86.69 87 TRP A N 1
ATOM 633 C CA . TRP A 1 87 ? -11.755 10.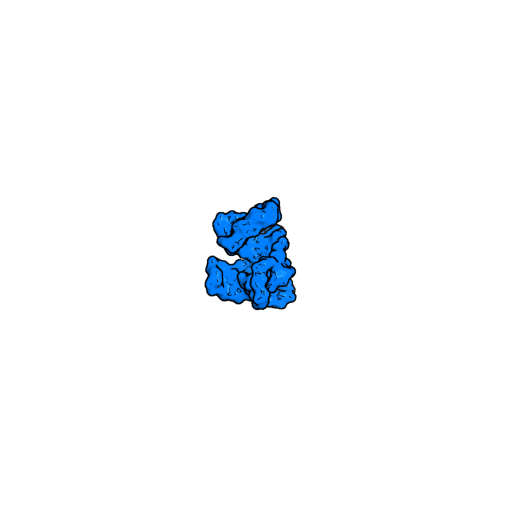433 6.553 1.00 86.69 87 TRP A CA 1
ATOM 634 C C . TRP A 1 87 ? -10.875 10.905 5.384 1.00 86.69 87 TRP A C 1
ATOM 636 O O . TRP A 1 87 ? -11.075 10.487 4.242 1.00 86.69 87 TRP A O 1
ATOM 646 N N . LYS A 1 88 ? -9.860 11.724 5.680 1.00 91.06 88 LYS A N 1
ATOM 647 C CA . LYS A 1 88 ? -8.942 12.294 4.692 1.00 91.06 88 LYS A CA 1
ATOM 648 C C . LYS A 1 88 ? -7.917 11.263 4.236 1.00 91.06 88 LYS A C 1
ATOM 650 O O . LYS A 1 88 ? -7.618 11.192 3.044 1.00 91.06 88 LYS A O 1
ATOM 655 N N . GLN A 1 89 ? -7.476 10.396 5.150 1.00 89.00 89 GLN A N 1
ATOM 656 C CA . GLN A 1 89 ? -6.681 9.217 4.808 1.00 89.00 89 GLN A CA 1
ATOM 657 C C . GLN A 1 89 ? -7.402 8.371 3.759 1.00 89.00 89 GLN A C 1
ATOM 659 O O . GLN A 1 89 ? -6.888 8.175 2.659 1.00 89.00 89 GLN A O 1
ATOM 664 N N . ARG A 1 90 ? -8.641 7.953 4.063 1.00 85.94 90 ARG A N 1
ATOM 665 C CA . ARG A 1 90 ? -9.456 7.102 3.187 1.00 85.94 90 ARG A CA 1
ATOM 666 C C . ARG A 1 90 ? -9.662 7.723 1.810 1.00 85.94 90 ARG A C 1
ATOM 668 O O . ARG A 1 90 ? -9.556 7.018 0.811 1.00 85.94 90 ARG A O 1
ATOM 675 N N . GLN A 1 91 ? -9.948 9.022 1.744 1.00 87.81 91 GLN A N 1
ATOM 676 C CA . GLN A 1 91 ? -10.126 9.723 0.473 1.00 87.81 91 GLN A CA 1
ATOM 677 C C . GLN A 1 91 ? -8.826 9.785 -0.340 1.00 87.81 91 GLN A C 1
ATOM 679 O O . GLN A 1 91 ? -8.864 9.607 -1.556 1.00 87.81 91 GLN A O 1
ATOM 684 N N . THR A 1 92 ? -7.686 9.982 0.327 1.00 87.25 92 THR A N 1
ATOM 685 C CA . THR A 1 92 ? -6.376 10.104 -0.324 1.00 87.25 92 THR A CA 1
ATOM 686 C C . THR A 1 92 ? -5.903 8.776 -0.916 1.00 87.25 92 THR A C 1
ATOM 688 O O . THR A 1 92 ? -5.498 8.743 -2.076 1.00 87.25 92 THR A O 1
ATOM 691 N N . VAL A 1 93 ? -5.983 7.668 -0.169 1.00 84.38 93 VAL A N 1
ATOM 692 C CA . VAL A 1 93 ? -5.459 6.368 -0.638 1.00 84.38 93 VAL A CA 1
ATOM 693 C C . VAL A 1 93 ? -6.370 5.629 -1.618 1.00 84.38 93 VAL A C 1
ATOM 695 O O . VAL A 1 93 ? -5.878 4.818 -2.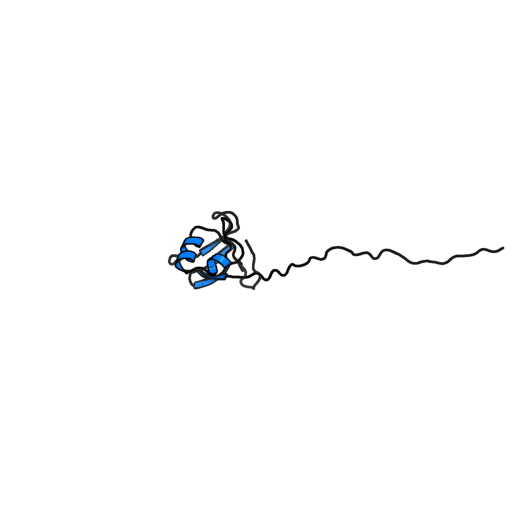394 1.00 84.38 93 VAL A O 1
ATOM 698 N N . ARG A 1 94 ? -7.685 5.898 -1.634 1.00 82.44 94 ARG A N 1
ATOM 699 C CA . ARG A 1 94 ? -8.676 5.085 -2.375 1.00 82.44 94 ARG A CA 1
ATOM 700 C C . ARG A 1 94 ? -8.351 4.873 -3.859 1.00 82.44 94 ARG A C 1
ATOM 702 O O . ARG A 1 94 ? -8.725 3.846 -4.414 1.00 82.44 94 ARG A O 1
ATOM 709 N N . TYR A 1 95 ? -7.683 5.835 -4.489 1.00 77.75 95 TYR A N 1
ATOM 710 C CA . TYR A 1 95 ? -7.359 5.816 -5.919 1.00 77.75 95 TYR A CA 1
ATOM 711 C C . TYR A 1 95 ? -5.864 6.035 -6.179 1.00 77.75 95 TYR A C 1
ATOM 713 O O . TYR A 1 95 ? -5.480 6.646 -7.182 1.00 77.75 95 TYR A O 1
ATOM 721 N N . ARG A 1 96 ? -5.011 5.609 -5.242 1.00 83.38 96 ARG A N 1
ATOM 722 C CA . ARG A 1 96 ? -3.561 5.795 -5.308 1.00 83.38 96 ARG A CA 1
ATOM 723 C C . ARG A 1 96 ? -2.840 4.481 -5.051 1.00 83.38 96 ARG A C 1
ATOM 725 O O . ARG A 1 96 ? -3.224 3.701 -4.190 1.00 83.38 96 ARG A O 1
ATOM 732 N N . TRP A 1 97 ? -1.766 4.274 -5.798 1.00 85.31 97 TRP A N 1
ATOM 733 C CA . TRP A 1 97 ? -0.758 3.265 -5.487 1.00 85.31 97 TRP A CA 1
ATOM 734 C C . TRP A 1 97 ? 0.196 3.828 -4.451 1.00 85.31 97 TRP A C 1
ATOM 736 O O . TRP A 1 97 ? 0.572 4.988 -4.597 1.00 85.31 97 TRP A O 1
ATOM 746 N N . CYS A 1 98 ? 0.582 3.028 -3.461 1.00 86.19 98 CYS A N 1
ATOM 747 C CA . CYS A 1 98 ? 1.542 3.384 -2.417 1.00 86.19 98 CYS A CA 1
ATOM 748 C C . CYS A 1 98 ? 2.543 2.244 -2.232 1.00 86.19 98 CYS A C 1
ATOM 750 O O . CYS A 1 98 ? 2.187 1.079 -2.412 1.00 86.19 98 CYS A O 1
ATOM 752 N N . GLU A 1 99 ? 3.776 2.588 -1.874 1.00 86.44 99 GLU A N 1
ATOM 753 C CA . GLU A 1 99 ? 4.842 1.620 -1.612 1.00 86.44 99 GLU A CA 1
ATOM 754 C C . GLU A 1 99 ? 4.582 0.861 -0.301 1.00 86.44 99 GLU A C 1
ATOM 756 O O . GLU A 1 99 ? 4.303 1.449 0.747 1.00 86.44 99 GLU A O 1
ATOM 761 N N . VAL A 1 100 ? 4.680 -0.467 -0.346 1.00 85.12 100 VAL A N 1
ATOM 762 C CA . VAL A 1 100 ? 4.499 -1.338 0.822 1.00 85.12 100 VAL A CA 1
ATOM 763 C C . VAL A 1 100 ? 5.708 -2.246 0.989 1.00 85.12 100 VAL A C 1
ATOM 765 O O . VAL A 1 100 ? 6.361 -2.608 0.012 1.00 85.12 100 VAL A O 1
ATOM 768 N N . TRP A 1 101 ? 6.004 -2.628 2.228 1.00 83.31 101 TRP A N 1
ATOM 769 C CA . TRP A 1 101 ? 6.946 -3.710 2.496 1.00 83.31 101 TRP A CA 1
ATOM 770 C C . TRP A 1 101 ? 6.186 -5.024 2.507 1.00 83.31 101 TRP A C 1
ATOM 772 O O . TRP A 1 101 ? 5.277 -5.232 3.313 1.00 83.31 101 TRP A O 1
ATOM 782 N N . HIS A 1 102 ? 6.546 -5.904 1.587 1.00 78.62 102 HIS A N 1
ATOM 783 C CA . HIS A 1 102 ? 5.878 -7.173 1.399 1.00 78.62 102 HIS A CA 1
ATOM 784 C C . HIS A 1 102 ? 6.820 -8.322 1.762 1.00 78.62 102 HIS A C 1
ATOM 786 O O . HIS A 1 102 ? 7.907 -8.410 1.220 1.00 78.62 102 HIS A O 1
ATOM 792 N N . ASP A 1 103 ? 6.410 -9.224 2.651 1.00 80.31 103 ASP A N 1
ATOM 793 C CA . ASP A 1 103 ? 7.146 -10.458 2.953 1.00 80.31 103 ASP A CA 1
ATOM 794 C C . ASP A 1 103 ? 6.382 -11.670 2.384 1.00 80.31 103 ASP A C 1
ATOM 796 O O . ASP A 1 103 ? 5.493 -12.210 3.055 1.00 80.31 103 ASP A O 1
ATOM 800 N N . PRO A 1 104 ? 6.664 -12.084 1.132 1.00 75.06 104 PRO A N 1
ATOM 801 C CA . PRO A 1 104 ? 5.972 -13.206 0.496 1.00 75.06 104 PRO A CA 1
ATOM 802 C C . PRO A 1 104 ? 6.247 -14.534 1.203 1.00 75.06 104 PRO A C 1
ATOM 804 O O . PRO A 1 104 ? 5.387 -15.415 1.215 1.00 75.06 104 PRO A O 1
ATOM 807 N N . ALA A 1 105 ? 7.438 -14.683 1.787 1.00 81.50 105 ALA A N 1
ATOM 808 C CA . ALA A 1 105 ? 7.900 -15.922 2.402 1.00 81.50 105 ALA A CA 1
ATOM 809 C C . ALA A 1 105 ? 7.540 -16.031 3.894 1.00 81.50 105 ALA A C 1
ATOM 811 O O . ALA A 1 105 ? 7.742 -17.092 4.484 1.00 81.50 105 ALA A O 1
ATOM 812 N N . LYS A 1 106 ? 6.984 -14.969 4.497 1.00 79.62 106 LYS A N 1
ATOM 813 C CA . LYS A 1 106 ? 6.639 -14.875 5.927 1.00 79.62 106 LYS A CA 1
ATOM 814 C C . LYS A 1 106 ? 7.820 -15.196 6.851 1.00 79.62 106 LYS A C 1
ATOM 816 O O . LYS A 1 106 ? 7.640 -15.802 7.906 1.00 79.62 106 LYS A O 1
ATOM 821 N N . ASN A 1 107 ? 9.028 -14.837 6.436 1.00 85.38 107 ASN A N 1
ATOM 822 C CA . ASN A 1 107 ? 10.275 -15.134 7.143 1.00 85.38 107 ASN A CA 1
ATOM 823 C C . ASN A 1 107 ? 11.039 -13.865 7.565 1.00 85.38 107 ASN A C 1
ATOM 825 O O . ASN A 1 107 ? 12.183 -13.954 8.003 1.00 85.38 107 ASN A O 1
ATOM 829 N N . GLY A 1 108 ? 10.420 -12.693 7.426 1.00 81.31 108 GLY A N 1
ATOM 830 C CA . GLY A 1 108 ? 11.019 -11.389 7.682 1.00 81.31 108 GLY A CA 1
ATOM 831 C C . GLY A 1 108 ? 11.857 -10.842 6.523 1.00 81.31 108 GLY A C 1
ATOM 832 O O . GLY A 1 108 ? 12.398 -9.744 6.648 1.00 81.31 108 GLY A O 1
ATOM 833 N N . ALA A 1 109 ? 11.971 -11.554 5.396 1.00 82.69 109 ALA A N 1
ATOM 834 C CA . ALA A 1 109 ? 12.669 -11.069 4.207 1.00 82.69 109 ALA A CA 1
ATOM 835 C C . ALA A 1 109 ? 11.732 -10.198 3.355 1.00 82.69 109 ALA A C 1
ATOM 837 O O . ALA A 1 109 ? 11.171 -10.633 2.348 1.00 82.69 109 ALA A O 1
ATOM 838 N N . PHE A 1 110 ? 11.556 -8.947 3.782 1.00 79.25 110 PHE A N 1
ATOM 839 C CA . PHE A 1 110 ? 10.703 -7.991 3.084 1.00 79.25 110 PHE A CA 1
ATOM 840 C C . PHE A 1 110 ? 11.298 -7.580 1.732 1.00 79.25 110 PHE A C 1
ATOM 842 O O . PHE A 1 110 ? 12.458 -7.182 1.631 1.00 79.25 110 PHE A O 1
ATOM 849 N N . VAL A 1 111 ? 10.465 -7.622 0.698 1.00 78.94 111 VAL A N 1
ATOM 850 C CA . VAL A 1 111 ? 10.691 -7.002 -0.604 1.00 78.94 111 VAL A CA 1
ATOM 851 C C . VAL A 1 111 ? 9.928 -5.683 -0.690 1.00 78.94 111 VAL A C 1
ATOM 853 O O . VAL A 1 111 ? 8.842 -5.526 -0.126 1.00 78.94 111 VAL A O 1
ATOM 856 N N . THR A 1 112 ? 10.512 -4.722 -1.396 1.00 75.00 112 THR A N 1
ATOM 857 C CA . THR A 1 112 ? 9.932 -3.399 -1.644 1.00 75.00 112 THR A CA 1
ATOM 858 C C . THR A 1 112 ? 9.490 -3.276 -3.105 1.00 75.00 112 THR A C 1
ATOM 860 O O . THR A 1 112 ? 10.054 -3.936 -3.983 1.00 75.00 112 THR A O 1
ATOM 863 N N . GLY A 1 113 ? 8.500 -2.417 -3.374 1.00 59.81 113 GLY A N 1
ATOM 864 C CA . GLY A 1 113 ? 8.011 -2.095 -4.730 1.00 59.81 113 GLY A CA 1
ATOM 865 C C . GLY A 1 113 ? 6.702 -2.778 -5.106 1.00 59.81 113 GLY A C 1
ATOM 866 O O . GLY A 1 113 ? 6.479 -2.965 -6.330 1.00 59.81 113 GLY A O 1
#